Protein AF-A0A3A6E7Q2-F1 (afdb_monomer_lite)

Structure (mmCIF, N/CA/C/O backbone):
data_AF-A0A3A6E7Q2-F1
#
_entry.id   AF-A0A3A6E7Q2-F1
#
loop_
_atom_site.group_PDB
_atom_site.id
_atom_site.type_symbol
_atom_site.label_atom_id
_atom_site.label_alt_id
_atom_site.label_comp_id
_atom_site.label_asym_id
_atom_site.label_entity_id
_atom_site.label_seq_id
_atom_site.pdbx_PDB_ins_code
_atom_site.Cartn_x
_atom_site.Cartn_y
_atom_site.Cartn_z
_atom_site.occupancy
_atom_site.B_iso_or_equiv
_atom_site.auth_seq_id
_atom_site.auth_comp_id
_atom_site.auth_asym_id
_atom_site.auth_atom_id
_atom_site.pdbx_PDB_model_num
ATOM 1 N N . MET A 1 1 ? 6.003 16.166 24.353 1.00 63.34 1 MET A N 1
ATOM 2 C CA . MET A 1 1 ? 5.611 15.531 23.074 1.00 63.34 1 MET A CA 1
ATOM 3 C C . MET A 1 1 ? 4.160 15.872 22.796 1.00 63.34 1 MET A C 1
ATOM 5 O O . MET A 1 1 ? 3.352 15.743 23.704 1.00 63.34 1 MET A O 1
ATOM 9 N N . LYS A 1 2 ? 3.834 16.358 21.597 1.00 73.56 2 LYS A N 1
ATOM 10 C CA . LYS A 1 2 ? 2.445 16.566 21.163 1.00 73.56 2 LYS A CA 1
ATOM 11 C C . LYS A 1 2 ? 2.131 15.504 20.114 1.00 73.56 2 LYS A C 1
ATOM 13 O O . LYS A 1 2 ? 2.942 15.306 19.215 1.00 73.56 2 LYS A O 1
ATOM 18 N N . ILE A 1 3 ? 1.002 14.819 20.257 1.00 81.75 3 ILE A N 1
ATOM 19 C CA . ILE A 1 3 ? 0.548 13.793 19.314 1.00 81.75 3 ILE A CA 1
ATOM 20 C C . ILE A 1 3 ? -0.519 14.438 18.435 1.00 81.75 3 ILE A C 1
ATOM 22 O O . ILE A 1 3 ? -1.478 15.012 18.948 1.00 81.75 3 ILE A O 1
ATOM 26 N N . ILE A 1 4 ? -0.323 14.381 17.121 1.00 81.88 4 ILE A N 1
ATOM 27 C CA . ILE A 1 4 ? -1.289 14.861 16.132 1.00 81.88 4 ILE A CA 1
ATOM 28 C C . ILE A 1 4 ? -1.881 13.631 15.456 1.00 81.88 4 ILE A C 1
ATOM 30 O O . ILE A 1 4 ? -1.144 12.793 14.940 1.00 81.88 4 ILE A O 1
ATOM 34 N N . THR A 1 5 ? -3.207 13.536 15.462 1.00 81.69 5 THR A N 1
ATOM 35 C CA . THR A 1 5 ? -3.942 12.440 14.824 1.00 81.69 5 THR A CA 1
ATOM 36 C C . THR A 1 5 ? -4.458 12.922 13.474 1.00 81.69 5 THR A C 1
ATOM 38 O O . THR A 1 5 ? -5.145 13.942 13.416 1.00 81.69 5 THR A O 1
ATOM 41 N N . VAL A 1 6 ? -4.140 12.208 12.393 1.00 81.06 6 VAL A N 1
ATOM 42 C CA . VAL A 1 6 ? -4.600 12.535 11.034 1.00 81.06 6 VAL A CA 1
ATOM 43 C C . VAL A 1 6 ? -5.562 11.450 10.565 1.00 81.06 6 VAL A C 1
ATOM 45 O O . VAL A 1 6 ? -5.252 10.264 10.641 1.00 81.06 6 VAL A O 1
ATOM 48 N N . LYS A 1 7 ? -6.744 11.857 10.096 1.00 83.44 7 LYS A N 1
ATOM 49 C CA . LYS A 1 7 ? -7.724 10.955 9.485 1.00 83.44 7 LYS A CA 1
ATOM 50 C C . LYS A 1 7 ? -7.453 10.873 7.986 1.00 83.44 7 LYS A C 1
ATOM 52 O O . LYS A 1 7 ? -7.270 11.902 7.340 1.00 83.44 7 LYS A O 1
ATOM 57 N N . HIS A 1 8 ? -7.444 9.661 7.447 1.00 80.44 8 HIS A N 1
ATOM 58 C CA . HIS A 1 8 ? -7.249 9.413 6.025 1.00 80.44 8 HIS A CA 1
ATOM 59 C C . HIS A 1 8 ? -8.438 8.630 5.476 1.00 80.44 8 HIS A C 1
ATOM 61 O O . HIS A 1 8 ? -8.842 7.629 6.059 1.00 80.44 8 HIS A O 1
ATOM 67 N N . GLU A 1 9 ? -8.967 9.071 4.339 1.00 78.06 9 GLU A N 1
ATOM 68 C CA . GLU A 1 9 ? -9.970 8.318 3.587 1.00 78.06 9 GLU A CA 1
ATOM 69 C C . GLU A 1 9 ? -9.281 7.212 2.787 1.00 78.06 9 GLU A C 1
ATOM 71 O O . GLU A 1 9 ? -8.343 7.469 2.028 1.00 78.06 9 GLU A O 1
ATOM 76 N N . VAL A 1 10 ? -9.724 5.971 2.966 1.00 75.56 10 VAL A N 1
ATOM 77 C CA . VAL A 1 10 ? -9.148 4.787 2.319 1.00 75.56 10 VAL A CA 1
ATOM 78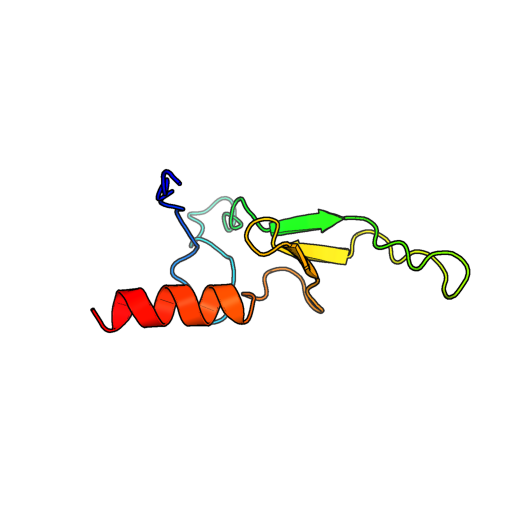 C C . VAL A 1 10 ? -10.259 4.051 1.578 1.00 75.56 10 VAL A C 1
ATOM 80 O O . VAL A 1 10 ? -11.417 4.123 1.979 1.00 75.56 10 VAL A O 1
ATOM 83 N N . SER A 1 11 ? -9.918 3.341 0.497 1.00 76.56 11 SER A N 1
ATOM 84 C CA . SER A 1 11 ? -10.903 2.541 -0.245 1.00 76.56 11 SER A CA 1
ATOM 85 C C . SER A 1 11 ? -11.616 1.543 0.683 1.00 76.56 11 SER A C 1
ATOM 87 O O . SER A 1 11 ? -10.934 0.859 1.460 1.00 76.56 11 SER A O 1
ATOM 89 N N . PRO A 1 12 ? -12.953 1.422 0.580 1.00 71.25 12 PRO A N 1
ATOM 90 C CA . PRO A 1 12 ? -13.750 0.515 1.403 1.00 71.25 12 PRO A CA 1
ATOM 91 C C . PRO A 1 12 ? -13.571 -0.960 1.008 1.00 71.25 12 PRO A C 1
ATOM 93 O O . PRO A 1 12 ? -13.916 -1.853 1.772 1.00 71.25 12 PRO A O 1
ATOM 96 N N . GLY A 1 13 ? -13.002 -1.258 -0.167 1.00 73.06 13 GLY A N 1
ATOM 97 C CA . GLY A 1 13 ? -12.812 -2.636 -0.620 1.00 73.06 13 GLY A CA 1
ATOM 98 C C . GLY A 1 13 ? -11.837 -3.418 0.268 1.00 73.06 13 GLY A C 1
ATOM 99 O O . GLY A 1 13 ? -10.771 -2.917 0.626 1.00 73.06 13 GLY A O 1
ATOM 100 N N . TYR A 1 14 ? -12.158 -4.674 0.595 1.00 69.69 14 TYR A N 1
ATOM 101 C CA . TYR A 1 14 ? -11.297 -5.530 1.428 1.00 69.69 14 TYR A CA 1
ATOM 102 C C . TYR A 1 14 ? -9.990 -5.921 0.709 1.00 69.69 14 TYR A C 1
ATOM 104 O O . TYR A 1 14 ? -8.884 -5.814 1.241 1.00 69.69 14 TYR A O 1
ATOM 112 N N . GLY A 1 15 ? -10.103 -6.348 -0.553 1.00 75.12 15 GLY A N 1
ATOM 113 C CA . GLY A 1 15 ? -8.969 -6.850 -1.333 1.00 75.12 15 GLY A CA 1
ATOM 114 C C . GLY A 1 15 ? -8.304 -5.814 -2.238 1.00 75.12 15 GLY A C 1
ATOM 115 O O . GLY A 1 15 ? -7.098 -5.913 -2.486 1.00 75.12 15 GLY A O 1
ATOM 116 N N . LYS A 1 16 ? -9.074 -4.832 -2.719 1.00 80.25 16 LYS A N 1
ATOM 117 C CA . LYS A 1 16 ? -8.677 -3.920 -3.797 1.00 80.25 16 LYS A CA 1
ATOM 118 C C . LYS A 1 16 ? -8.744 -2.462 -3.350 1.00 80.25 16 LYS A C 1
ATOM 120 O O . LYS A 1 16 ? -9.715 -2.051 -2.729 1.00 80.25 16 LYS A O 1
ATOM 125 N N . CYS A 1 17 ? -7.726 -1.686 -3.710 1.00 77.44 17 CYS A N 1
ATOM 126 C CA . CYS A 1 17 ? -7.643 -0.231 -3.555 1.00 77.44 17 CYS A CA 1
ATOM 127 C C . CYS A 1 17 ? -8.385 0.502 -4.690 1.00 77.44 17 CYS A C 1
ATOM 129 O O . CYS A 1 17 ? -7.879 1.478 -5.246 1.00 77.44 17 CYS A O 1
ATOM 131 N N . GLU A 1 18 ? -9.571 0.014 -5.038 1.00 74.06 18 GLU A N 1
ATOM 132 C CA . GLU A 1 18 ? -10.477 0.630 -6.005 1.00 74.06 18 GLU A CA 1
ATOM 133 C C . GLU A 1 18 ? -11.650 1.220 -5.205 1.00 74.06 18 GLU A C 1
ATOM 135 O O . GLU A 1 18 ? -12.226 0.546 -4.349 1.00 74.06 18 GLU A O 1
ATOM 140 N N . PHE A 1 19 ? -11.962 2.491 -5.409 1.00 67.19 19 PHE A N 1
ATOM 141 C CA . PHE A 1 19 ? -13.277 3.042 -5.114 1.00 67.19 19 PHE A CA 1
ATOM 142 C C . PHE A 1 19 ? -14.187 2.642 -6.282 1.00 67.19 19 PHE A C 1
ATOM 144 O O . PHE A 1 19 ? -13.775 2.699 -7.443 1.00 67.19 19 PHE A O 1
ATOM 151 N N . GLY A 1 20 ? -15.376 2.118 -5.973 1.00 56.66 20 GLY A N 1
ATOM 152 C CA . GLY A 1 20 ? -16.337 1.691 -6.991 1.00 56.66 20 GLY A CA 1
ATOM 153 C C . GLY A 1 20 ? -16.533 2.809 -8.011 1.00 56.66 20 GLY A C 1
ATOM 154 O O . GLY A 1 20 ? -16.773 3.945 -7.627 1.00 56.66 20 GLY A O 1
ATOM 155 N N . GLY A 1 21 ? -16.322 2.501 -9.286 1.00 51.44 21 GLY A N 1
ATOM 156 C CA . GLY A 1 21 ? -16.425 3.481 -10.355 1.00 51.44 21 GLY A CA 1
ATOM 157 C C . GLY A 1 21 ? -17.802 3.474 -10.976 1.00 51.44 21 GLY A C 1
ATOM 158 O O . GLY A 1 21 ? -18.230 2.426 -11.461 1.00 51.44 21 GLY A O 1
ATOM 159 N N . ASP A 1 22 ? -18.452 4.627 -11.031 1.00 47.56 22 ASP A N 1
ATOM 160 C CA . ASP A 1 22 ? -19.593 4.838 -11.916 1.00 47.56 22 ASP A CA 1
ATOM 161 C C . ASP A 1 22 ? -19.098 5.043 -13.351 1.00 47.56 22 ASP A C 1
ATOM 163 O O . ASP A 1 22 ? -18.141 5.782 -13.547 1.00 47.56 22 ASP A O 1
ATOM 167 N N . PHE A 1 23 ? -19.748 4.371 -14.315 1.00 42.97 23 PHE A N 1
ATOM 168 C CA . PHE A 1 23 ? -19.775 4.476 -15.799 1.00 42.97 23 PHE A CA 1
ATOM 169 C C . PHE A 1 23 ? -18.504 4.871 -16.613 1.00 42.97 23 PHE A C 1
ATOM 171 O O . PHE A 1 23 ? -18.342 4.391 -17.731 1.00 42.97 23 PHE A O 1
ATOM 178 N N . TRP A 1 24 ? -17.586 5.686 -16.090 1.00 56.31 24 TRP A N 1
ATOM 179 C CA . TRP A 1 24 ? -16.366 6.231 -16.703 1.00 56.31 24 TRP A CA 1
ATOM 180 C C . TRP A 1 24 ? -15.050 5.639 -16.166 1.00 56.31 24 TRP A C 1
ATOM 182 O O . TRP A 1 24 ? -13.974 5.994 -16.648 1.00 56.31 24 TRP A O 1
ATOM 192 N N . GLY A 1 25 ? -15.111 4.711 -15.209 1.00 56.75 25 GLY A N 1
ATOM 193 C CA . GLY A 1 25 ? -13.948 3.961 -14.725 1.00 56.75 25 GLY A CA 1
ATOM 194 C C . GLY A 1 25 ? -13.876 3.887 -13.205 1.00 56.75 25 GLY A C 1
ATOM 195 O O . GLY A 1 25 ? -14.518 4.653 -12.499 1.00 56.75 25 GLY A O 1
ATOM 196 N N . LYS A 1 26 ? -13.092 2.934 -12.695 1.00 64.38 26 LYS A N 1
ATOM 197 C CA . LYS A 1 26 ? -12.883 2.754 -11.254 1.00 64.38 26 LYS A CA 1
ATOM 198 C C . LYS A 1 26 ? -11.944 3.822 -10.717 1.00 64.38 26 LYS A C 1
ATOM 200 O O . LYS A 1 26 ? -10.802 3.920 -11.170 1.00 64.38 26 LYS A O 1
ATOM 205 N N . GLU A 1 27 ? -12.405 4.583 -9.734 1.00 67.56 27 GLU A N 1
ATOM 206 C CA . GLU A 1 27 ? -11.538 5.510 -9.023 1.00 67.56 27 GLU A CA 1
ATOM 207 C C . GLU A 1 27 ? -10.514 4.722 -8.207 1.00 67.56 27 GLU A C 1
ATOM 209 O O . GLU A 1 27 ? -10.815 3.726 -7.552 1.00 67.56 27 GLU A O 1
ATOM 214 N N . VAL A 1 28 ? -9.253 5.128 -8.273 1.00 74.19 28 VAL A N 1
ATOM 215 C CA . VAL A 1 28 ? -8.171 4.450 -7.559 1.00 74.19 28 VAL A CA 1
ATOM 216 C C . VAL A 1 28 ? -7.946 5.173 -6.240 1.00 74.19 28 VAL A C 1
ATOM 218 O O . VAL A 1 28 ? -8.017 6.398 -6.180 1.00 74.19 28 VAL A O 1
ATOM 221 N N . CYS A 1 29 ? -7.631 4.435 -5.175 1.00 80.06 29 CYS A N 1
ATOM 222 C CA . CYS A 1 29 ? -7.233 5.043 -3.907 1.00 80.06 29 CYS A CA 1
ATOM 223 C C . CYS A 1 29 ? -6.134 6.103 -4.124 1.00 80.06 29 CYS A C 1
ATOM 225 O O . CYS A 1 29 ? -5.099 5.803 -4.720 1.00 80.06 29 CYS A O 1
ATOM 227 N N . LYS A 1 30 ? -6.316 7.313 -3.575 1.00 82.00 30 LYS A N 1
ATOM 228 C CA . LYS A 1 30 ? -5.385 8.457 -3.704 1.00 82.00 30 LYS A CA 1
ATOM 229 C C . LYS A 1 30 ? -3.940 8.128 -3.315 1.00 82.00 30 LYS A C 1
ATOM 231 O O . LYS A 1 30 ? -2.996 8.742 -3.807 1.00 82.00 30 LYS A O 1
ATOM 236 N N . TYR A 1 31 ? -3.758 7.163 -2.417 1.00 84.31 31 TYR A N 1
ATOM 237 C CA . TYR A 1 31 ? -2.441 6.741 -1.946 1.00 84.31 31 TYR A CA 1
ATOM 238 C C . TYR A 1 31 ? -1.777 5.696 -2.841 1.00 84.31 31 TYR A C 1
ATOM 240 O O . TYR A 1 31 ? -0.614 5.377 -2.618 1.00 84.31 31 TYR A O 1
ATOM 248 N N . HIS A 1 32 ? -2.474 5.145 -3.831 1.00 86.88 32 HIS A N 1
ATOM 249 C CA . HIS A 1 32 ? -1.894 4.193 -4.764 1.00 86.88 32 HIS A CA 1
ATO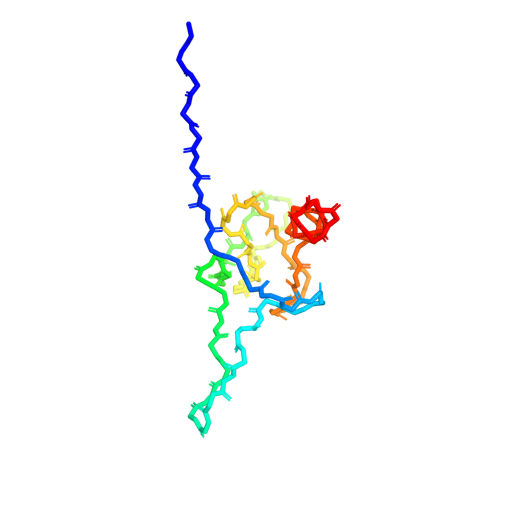M 250 C C . HIS A 1 32 ? -1.206 4.939 -5.912 1.00 86.88 32 HIS A C 1
ATOM 252 O O . HIS A 1 32 ? -1.853 5.572 -6.743 1.00 86.88 32 HIS A O 1
ATOM 258 N N . ALA A 1 33 ? 0.116 4.818 -5.997 1.00 87.50 33 ALA A N 1
ATOM 259 C CA . ALA A 1 33 ? 0.919 5.440 -7.043 1.00 87.50 33 ALA A CA 1
ATOM 260 C C . ALA A 1 33 ? 1.869 4.428 -7.685 1.00 87.50 33 ALA A C 1
ATOM 262 O O . ALA A 1 33 ? 2.384 3.533 -7.019 1.00 87.50 33 ALA A O 1
ATOM 263 N N . LEU A 1 34 ? 2.151 4.600 -8.975 1.00 90.06 34 LEU A N 1
ATOM 264 C CA . LEU A 1 34 ? 3.222 3.871 -9.650 1.00 90.06 34 LEU A CA 1
ATOM 265 C C . LEU A 1 34 ? 4.528 4.650 -9.471 1.00 90.06 34 LEU A C 1
ATOM 267 O O . LEU A 1 34 ? 4.602 5.836 -9.796 1.00 90.06 34 LEU A O 1
ATOM 271 N N . ARG A 1 35 ? 5.561 4.001 -8.938 1.00 89.56 35 ARG A N 1
ATOM 272 C CA . ARG A 1 35 ? 6.879 4.602 -8.703 1.00 89.56 35 ARG A CA 1
ATOM 273 C C . ARG A 1 35 ? 7.977 3.670 -9.198 1.00 89.56 35 ARG A C 1
ATOM 275 O O . ARG A 1 35 ? 7.792 2.464 -9.286 1.00 89.56 35 ARG A O 1
ATOM 282 N N . THR A 1 36 ? 9.133 4.236 -9.511 1.00 89.06 36 THR A N 1
ATOM 283 C CA . THR A 1 36 ? 10.329 3.442 -9.803 1.00 89.06 36 THR A CA 1
ATOM 284 C C . THR A 1 36 ? 10.965 3.019 -8.483 1.00 89.06 36 THR A C 1
ATOM 286 O O . THR A 1 36 ? 11.285 3.876 -7.657 1.00 89.06 36 THR A O 1
ATOM 289 N N . GLN A 1 37 ? 11.110 1.713 -8.264 1.00 87.56 37 GLN A N 1
ATOM 290 C CA . GLN A 1 37 ? 11.823 1.169 -7.113 1.00 87.56 37 GLN A CA 1
ATOM 291 C C . GLN A 1 37 ? 13.300 1.019 -7.478 1.00 87.56 37 GLN A C 1
ATOM 293 O O . GLN A 1 37 ? 13.654 0.275 -8.391 1.00 87.56 37 GLN A O 1
ATOM 298 N N . THR A 1 38 ? 14.162 1.745 -6.770 1.00 86.69 38 THR A N 1
ATOM 299 C CA . THR A 1 38 ? 15.615 1.645 -6.913 1.00 86.69 38 THR A CA 1
ATOM 300 C C . THR A 1 38 ? 16.180 0.759 -5.803 1.00 86.69 38 THR A C 1
ATOM 302 O O . THR A 1 38 ? 15.875 0.951 -4.628 1.00 86.69 38 THR A O 1
ATOM 305 N N . HIS A 1 39 ? 17.017 -0.212 -6.171 1.00 83.94 39 HIS A N 1
ATOM 306 C CA . HIS A 1 39 ? 17.645 -1.172 -5.245 1.00 83.94 39 HIS A CA 1
ATOM 307 C C . HIS A 1 39 ? 19.129 -0.861 -4.981 1.00 83.94 39 HIS A C 1
ATOM 309 O O . HIS A 1 39 ? 19.903 -1.721 -4.554 1.00 83.94 39 HIS A O 1
ATOM 315 N N . GLY A 1 40 ? 19.556 0.372 -5.268 1.00 85.69 40 GLY A N 1
ATOM 316 C CA . GLY A 1 40 ? 20.974 0.740 -5.305 1.00 85.69 40 GLY A CA 1
ATOM 317 C C . GLY A 1 40 ? 21.730 -0.060 -6.373 1.00 85.69 40 GLY A C 1
ATOM 318 O O . GLY A 1 40 ? 21.194 -0.316 -7.444 1.00 85.69 40 GLY A O 1
ATOM 319 N N . ASN A 1 41 ? 22.955 -0.496 -6.063 1.00 86.69 41 ASN A N 1
ATOM 320 C CA . ASN A 1 41 ? 23.803 -1.271 -6.986 1.00 86.69 41 ASN A CA 1
ATOM 321 C C . ASN A 1 41 ? 23.509 -2.786 -6.991 1.00 86.69 41 ASN A C 1
ATOM 323 O O . ASN A 1 41 ? 24.223 -3.540 -7.643 1.00 86.69 41 ASN A O 1
ATOM 327 N N . LYS A 1 42 ? 22.512 -3.257 -6.226 1.00 85.44 42 LYS A N 1
ATOM 328 C CA . LYS A 1 42 ? 22.251 -4.697 -6.044 1.00 85.44 42 LYS A CA 1
ATOM 329 C C . LYS A 1 42 ? 21.358 -5.300 -7.126 1.00 85.44 42 LYS A C 1
ATOM 331 O O . LYS A 1 42 ? 21.469 -6.488 -7.400 1.00 85.44 42 LYS A O 1
ATOM 336 N N . ALA A 1 43 ? 20.464 -4.505 -7.706 1.00 84.88 43 ALA A N 1
ATOM 337 C CA . ALA A 1 43 ? 19.536 -4.954 -8.735 1.00 84.88 43 ALA A CA 1
ATOM 338 C C . ALA A 1 43 ? 19.150 -3.785 -9.653 1.00 84.88 43 ALA A C 1
ATOM 340 O O . ALA A 1 43 ? 19.162 -2.631 -9.206 1.00 84.88 43 ALA A O 1
ATOM 341 N N . PRO A 1 44 ? 18.800 -4.061 -10.922 1.00 87.69 44 PRO A N 1
ATOM 342 C CA . PRO A 1 44 ? 18.278 -3.042 -11.820 1.00 87.69 44 PRO A CA 1
ATOM 343 C C . PRO A 1 44 ? 16.997 -2.403 -11.253 1.00 87.69 44 PRO A C 1
ATOM 345 O O . PRO A 1 44 ? 16.256 -3.046 -10.504 1.00 87.69 44 PRO A O 1
ATOM 348 N N . PRO A 1 45 ? 16.726 -1.131 -11.591 1.00 87.44 45 PRO A N 1
ATOM 349 C CA . PRO A 1 45 ? 15.533 -0.440 -11.123 1.00 87.44 45 PRO A CA 1
ATOM 350 C C . PRO A 1 45 ? 14.262 -1.086 -11.688 1.00 87.44 45 PRO A C 1
ATOM 352 O O . PRO A 1 45 ? 14.147 -1.319 -12.891 1.00 87.44 45 PRO A O 1
ATOM 355 N N . GLU A 1 46 ? 13.280 -1.322 -10.820 1.00 88.62 46 GLU A N 1
ATOM 356 C CA . GLU A 1 46 ? 11.956 -1.794 -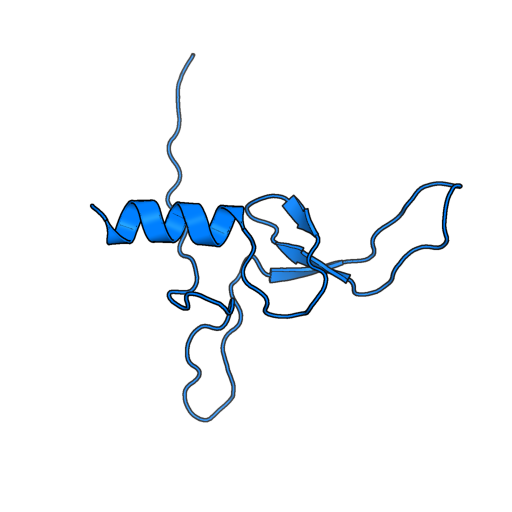11.220 1.00 88.62 46 GLU A CA 1
ATOM 357 C C . GLU A 1 46 ? 11.063 -0.587 -11.523 1.00 88.62 46 GLU A C 1
ATOM 359 O O . GLU A 1 46 ? 10.679 0.182 -10.633 1.00 88.62 46 GLU A O 1
ATOM 364 N N . TYR A 1 47 ? 10.743 -0.392 -12.800 1.00 87.56 47 TYR A N 1
ATOM 365 C CA . TYR A 1 47 ? 9.935 0.735 -13.256 1.00 87.56 47 TYR A CA 1
ATOM 366 C C . TYR A 1 47 ? 8.443 0.502 -13.023 1.00 87.56 47 TYR A C 1
ATOM 368 O O . TYR A 1 47 ? 7.938 -0.605 -13.180 1.00 87.56 47 TYR A O 1
ATOM 376 N N . ARG A 1 48 ? 7.719 1.588 -12.718 1.00 87.50 48 ARG A N 1
ATOM 377 C CA . ARG A 1 48 ? 6.248 1.603 -12.578 1.00 87.50 48 ARG A CA 1
ATOM 378 C C . ARG A 1 48 ? 5.713 0.571 -11.574 1.0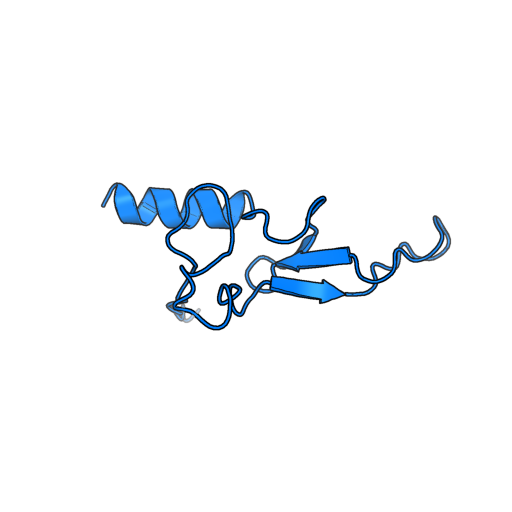0 87.50 48 ARG A C 1
ATOM 380 O O . ARG A 1 48 ? 4.609 0.064 -11.743 1.00 87.50 48 ARG A O 1
ATOM 387 N N . LYS A 1 49 ? 6.459 0.298 -10.505 1.00 89.94 49 LYS A N 1
ATOM 388 C CA . LYS A 1 49 ? 6.028 -0.597 -9.433 1.00 89.94 49 LYS A CA 1
ATOM 389 C C . LYS A 1 49 ? 4.942 0.079 -8.584 1.00 89.94 49 LYS A C 1
ATOM 391 O O . LYS A 1 49 ? 5.110 1.247 -8.208 1.00 89.94 49 LYS A O 1
ATOM 396 N N . PRO A 1 50 ? 3.823 -0.600 -8.290 1.00 90.31 50 PRO A N 1
ATOM 397 C CA . PRO A 1 50 ? 2.766 -0.028 -7.473 1.00 90.31 50 PRO A CA 1
ATOM 398 C C . PRO A 1 50 ? 3.234 0.152 -6.029 1.00 90.31 50 PRO A C 1
ATOM 400 O O . PRO A 1 50 ? 3.937 -0.681 -5.455 1.00 90.31 50 PRO A O 1
ATOM 403 N N . LYS A 1 51 ? 2.858 1.282 -5.437 1.00 89.75 51 LYS A N 1
ATOM 404 C CA . LYS A 1 51 ? 3.237 1.672 -4.085 1.00 89.75 51 LYS A CA 1
ATOM 405 C C . LYS A 1 51 ? 2.072 2.347 -3.383 1.00 89.75 51 LYS A C 1
ATOM 407 O O . LYS A 1 51 ? 1.442 3.250 -3.930 1.00 89.75 51 LYS A O 1
ATOM 412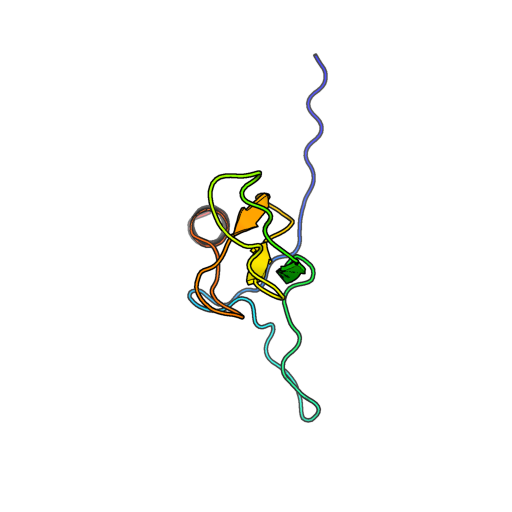 N N . CYS A 1 52 ? 1.833 1.949 -2.141 1.00 88.56 52 CYS A N 1
ATOM 413 C CA . CYS A 1 52 ? 0.965 2.662 -1.222 1.00 88.56 52 CYS A CA 1
ATOM 414 C C . CYS A 1 52 ? 1.768 3.765 -0.520 1.00 88.56 52 CYS A C 1
ATOM 416 O O . CYS A 1 52 ? 2.673 3.479 0.263 1.00 88.56 52 CYS A O 1
ATOM 418 N N . LEU A 1 53 ? 1.441 5.027 -0.793 1.00 87.50 53 LEU A N 1
ATOM 419 C CA . LEU A 1 53 ? 2.090 6.197 -0.202 1.00 87.50 53 LEU A CA 1
ATOM 420 C C . LEU A 1 53 ? 1.750 6.375 1.281 1.00 87.50 53 LEU A C 1
ATOM 422 O O . LEU A 1 53 ? 2.596 6.861 2.020 1.00 87.50 53 LEU A O 1
ATOM 426 N N . LEU A 1 54 ? 0.562 5.941 1.720 1.00 87.12 54 LEU A N 1
ATOM 427 C CA . LEU A 1 54 ? 0.110 6.086 3.110 1.00 87.12 54 LEU A CA 1
ATOM 428 C C . LEU A 1 54 ? 1.024 5.338 4.090 1.00 87.12 54 LEU A C 1
ATOM 430 O O . LEU A 1 54 ? 1.461 5.898 5.085 1.00 87.12 54 LEU A O 1
ATOM 434 N N . PHE A 1 55 ? 1.354 4.087 3.765 1.00 86.69 55 PHE A N 1
ATOM 435 C CA . PHE A 1 55 ? 2.225 3.231 4.580 1.00 86.69 55 PHE A CA 1
ATOM 436 C C . PHE A 1 55 ? 3.616 3.037 3.971 1.00 86.69 55 PHE A C 1
ATOM 438 O O . PHE A 1 55 ? 4.381 2.190 4.422 1.00 86.69 55 PHE A O 1
ATOM 445 N N . ASN A 1 56 ? 3.936 3.787 2.912 1.00 88.75 56 ASN A N 1
ATOM 446 C CA . ASN A 1 56 ? 5.197 3.692 2.175 1.00 88.75 56 ASN A CA 1
ATOM 447 C C . ASN A 1 56 ? 5.550 2.251 1.723 1.00 88.75 56 ASN A C 1
ATOM 449 O O . ASN A 1 56 ? 6.721 1.885 1.633 1.00 88.75 56 ASN A O 1
ATOM 453 N N . CYS A 1 57 ? 4.536 1.432 1.431 1.00 89.94 57 CYS A N 1
ATOM 454 C CA . CYS A 1 57 ? 4.664 -0.001 1.163 1.00 89.94 57 CYS A CA 1
ATOM 455 C C . CYS A 1 57 ? 4.623 -0.281 -0.345 1.00 89.94 57 CYS A C 1
ATOM 457 O O . CYS A 1 57 ? 3.749 0.229 -1.048 1.00 89.94 57 CYS A O 1
ATOM 459 N N . TRP A 1 58 ? 5.562 -1.083 -0.845 1.00 89.62 58 TRP A N 1
ATOM 460 C CA . TRP A 1 58 ? 5.563 -1.548 -2.233 1.00 89.62 58 TRP A CA 1
ATOM 461 C C . TRP A 1 58 ? 4.606 -2.727 -2.396 1.00 89.62 58 TRP A C 1
ATOM 463 O O . TRP A 1 58 ? 4.554 -3.608 -1.544 1.00 89.62 58 TRP A O 1
ATOM 473 N N . LEU A 1 59 ? 3.855 -2.730 -3.491 1.00 87.81 59 LEU A N 1
ATOM 474 C CA . LEU A 1 59 ? 2.887 -3.765 -3.826 1.00 87.81 59 LEU A CA 1
ATOM 475 C C . LEU A 1 59 ? 3.444 -4.627 -4.961 1.00 87.81 59 LEU A C 1
ATOM 477 O O . LEU A 1 59 ? 4.184 -4.145 -5.819 1.00 87.81 59 LEU A O 1
ATOM 481 N N . GLU A 1 60 ? 3.079 -5.904 -4.957 1.00 85.19 60 GLU A N 1
ATOM 482 C CA . GLU A 1 60 ? 3.417 -6.840 -6.036 1.00 85.19 60 GLU A CA 1
ATOM 483 C C . GLU A 1 60 ? 2.522 -6.619 -7.258 1.00 85.19 60 GLU A C 1
ATOM 485 O O . GLU A 1 60 ? 2.978 -6.683 -8.394 1.00 85.19 60 GLU A O 1
ATOM 490 N N . GLU A 1 61 ? 1.249 -6.304 -7.013 1.00 84.38 61 GLU A N 1
ATOM 491 C CA . GLU A 1 61 ? 0.224 -6.157 -8.041 1.00 84.38 61 GLU A CA 1
ATOM 492 C C . GLU A 1 61 ? -0.445 -4.781 -7.943 1.00 84.38 61 GLU A C 1
ATOM 494 O O . GLU A 1 61 ? -0.644 -4.258 -6.836 1.00 84.38 61 GLU A O 1
ATOM 499 N N . PRO A 1 62 ? -0.816 -4.177 -9.084 1.00 82.69 62 PRO A N 1
ATOM 500 C CA . PRO A 1 62 ? -1.543 -2.919 -9.086 1.00 82.69 62 PRO A CA 1
ATOM 501 C C . PRO A 1 62 ? -2.928 -3.113 -8.464 1.00 82.69 62 PRO A C 1
ATOM 503 O O . PRO A 1 62 ? -3.534 -4.178 -8.566 1.00 82.69 62 PRO A O 1
ATOM 506 N N . TYR A 1 63 ? -3.434 -2.072 -7.804 1.00 78.94 63 TYR A N 1
ATOM 507 C CA . TYR A 1 63 ? -4.751 -2.049 -7.157 1.00 78.94 63 TYR A CA 1
ATOM 508 C C . TYR A 1 63 ? -4.922 -3.029 -5.989 1.00 78.94 63 TYR A C 1
ATOM 510 O O . TYR A 1 63 ? -5.995 -3.068 -5.390 1.00 78.94 63 TYR A O 1
ATOM 518 N N . LYS A 1 64 ? -3.887 -3.779 -5.598 1.00 84.25 64 LYS A N 1
ATOM 519 C CA . LYS A 1 64 ? -3.911 -4.630 -4.404 1.00 84.25 64 LYS A CA 1
ATOM 520 C C . LYS A 1 64 ? -3.893 -3.759 -3.151 1.00 84.25 64 LYS A C 1
ATOM 522 O O . LYS A 1 64 ? -3.075 -2.845 -3.022 1.00 84.25 64 LYS A O 1
ATOM 527 N N . LYS A 1 65 ? -4.804 -4.021 -2.212 1.00 85.38 65 LYS A N 1
ATOM 528 C CA . LYS A 1 65 ? -4.792 -3.332 -0.918 1.00 85.38 65 LYS A CA 1
ATOM 529 C C . LYS A 1 65 ? -3.624 -3.844 -0.083 1.00 85.38 65 LYS A C 1
ATOM 531 O O . LYS A 1 65 ? -3.380 -5.046 -0.019 1.00 85.38 65 LYS A O 1
ATOM 536 N N . CYS A 1 66 ? -2.894 -2.917 0.525 1.00 86.88 66 CYS A N 1
ATOM 537 C CA . CYS A 1 66 ? -1.731 -3.247 1.331 1.00 86.88 66 CYS A CA 1
ATOM 538 C C . CYS A 1 66 ? -2.151 -3.912 2.654 1.00 86.88 66 CYS A C 1
ATOM 540 O O . CYS A 1 66 ? -3.181 -3.544 3.211 1.00 86.88 66 CYS A O 1
ATOM 542 N N . GLU A 1 67 ? -1.362 -4.845 3.189 1.00 85.19 67 GLU A N 1
ATOM 543 C CA . GLU A 1 67 ? -1.632 -5.475 4.496 1.00 85.19 67 GLU A CA 1
ATOM 544 C C . GLU A 1 67 ? -1.904 -4.466 5.632 1.00 85.19 67 GLU A C 1
ATOM 546 O O . GLU A 1 67 ? -2.920 -4.610 6.314 1.00 85.19 67 GLU A O 1
ATOM 551 N N . PRO A 1 68 ? -1.112 -3.386 5.816 1.00 86.88 68 PRO A N 1
ATOM 552 C CA . PRO A 1 68 ? -1.429 -2.403 6.853 1.00 86.88 68 PRO A CA 1
ATOM 553 C C . PRO A 1 68 ? -2.718 -1.621 6.555 1.00 86.88 68 PRO A C 1
ATOM 555 O O . PRO A 1 68 ? -3.454 -1.288 7.476 1.00 86.88 68 PRO A O 1
ATOM 558 N N . CYS A 1 69 ? -3.048 -1.401 5.279 1.00 84.25 69 CYS A N 1
ATOM 559 C CA . CYS A 1 69 ? -4.320 -0.807 4.869 1.00 84.25 69 CYS A CA 1
ATOM 560 C C . CYS A 1 69 ? -5.503 -1.719 5.228 1.00 84.25 69 CYS A C 1
ATOM 562 O O . CYS A 1 69 ? -6.566 -1.226 5.585 1.00 84.25 69 CYS A O 1
ATOM 564 N N . ARG A 1 70 ? -5.345 -3.042 5.086 1.00 85.06 70 ARG A N 1
ATOM 565 C CA . ARG A 1 70 ? -6.381 -4.025 5.436 1.00 85.06 70 ARG A CA 1
ATOM 566 C C . ARG A 1 70 ? -6.624 -4.057 6.934 1.00 85.06 70 ARG A C 1
ATOM 568 O O . ARG A 1 70 ? -7.775 -3.996 7.341 1.00 85.06 70 ARG A O 1
ATOM 575 N N . ARG A 1 71 ? -5.549 -4.091 7.726 1.00 85.25 71 ARG A N 1
ATOM 576 C CA . ARG A 1 71 ? -5.627 -4.056 9.193 1.00 85.25 71 ARG A CA 1
ATOM 577 C C . ARG A 1 71 ? -6.301 -2.782 9.687 1.00 85.25 71 ARG A C 1
ATOM 579 O O . ARG A 1 71 ? -7.276 -2.878 10.412 1.00 85.25 71 ARG A O 1
ATOM 586 N N . ALA A 1 72 ? -5.872 -1.623 9.187 1.00 83.69 72 ALA A N 1
ATOM 587 C CA . ALA A 1 72 ? -6.459 -0.343 9.575 1.00 83.69 72 ALA A CA 1
ATOM 588 C C . ALA A 1 72 ? -7.953 -0.234 9.224 1.00 83.69 72 ALA A C 1
ATOM 590 O O . ALA A 1 72 ? -8.702 0.401 9.956 1.00 83.69 72 ALA A O 1
ATOM 591 N N . CYS A 1 73 ? -8.397 -0.832 8.111 1.00 82.38 73 CYS A N 1
ATOM 592 C CA . CYS A 1 73 ? -9.826 -0.903 7.798 1.00 82.38 73 CYS A CA 1
ATOM 593 C C . CYS A 1 73 ? -10.564 -1.873 8.727 1.00 82.38 73 CYS A C 1
ATOM 595 O O . CYS A 1 73 ? -11.580 -1.483 9.281 1.00 82.38 73 CYS A O 1
ATOM 597 N N . ALA A 1 74 ? -10.023 -3.073 8.962 1.00 83.19 74 ALA A N 1
ATOM 598 C CA . ALA A 1 74 ? -10.624 -4.046 9.874 1.00 83.19 74 ALA A CA 1
ATOM 599 C C . ALA A 1 74 ? -10.802 -3.479 11.295 1.00 83.19 74 ALA A C 1
ATOM 601 O O . ALA A 1 74 ? -11.874 -3.604 11.868 1.00 83.19 74 ALA A O 1
ATOM 602 N N . GLU A 1 75 ? -9.806 -2.751 11.813 1.00 82.00 75 GLU A N 1
ATOM 603 C CA . GLU A 1 75 ? -9.885 -2.076 13.118 1.00 82.00 75 GLU A CA 1
ATOM 604 C C . GLU A 1 75 ? -10.997 -1.015 13.200 1.00 82.00 75 GLU A C 1
ATOM 606 O O . GLU A 1 75 ? -11.436 -0.670 14.296 1.00 82.00 75 GLU A O 1
ATOM 611 N N . VAL A 1 76 ? -11.420 -0.455 12.061 1.00 78.75 76 VAL A N 1
ATOM 612 C CA . VAL A 1 76 ? -12.540 0.493 11.985 1.00 78.75 76 VAL A CA 1
ATOM 613 C C . VAL A 1 76 ? -13.868 -0.242 11.819 1.00 78.75 76 VAL A C 1
ATOM 615 O O . VAL A 1 76 ? -14.833 0.163 12.448 1.00 78.75 76 VAL A O 1
ATOM 618 N N . ASP A 1 77 ? -13.924 -1.303 11.010 1.00 74.44 77 ASP A N 1
ATOM 619 C CA . ASP A 1 77 ? -15.136 -2.112 10.811 1.00 74.44 77 ASP A CA 1
ATOM 620 C C . ASP A 1 77 ? -15.543 -2.896 12.079 1.00 74.44 77 ASP A C 1
ATOM 622 O O . ASP A 1 77 ? -16.726 -3.138 12.304 1.00 74.44 77 ASP A O 1
ATOM 626 N N . GLU A 1 78 ? -14.581 -3.287 12.923 1.00 70.94 78 GLU A N 1
ATOM 627 C CA . GLU A 1 78 ? -14.828 -3.969 14.205 1.00 70.94 78 GLU A CA 1
ATOM 628 C C . GLU A 1 78 ? -15.249 -3.020 15.347 1.00 70.94 78 GLU A C 1
ATOM 630 O O . GLU A 1 78 ? -15.531 -3.486 16.454 1.00 70.94 78 GLU A O 1
ATOM 635 N N . LYS A 1 79 ? -15.272 -1.701 15.112 1.00 56.41 79 LYS A N 1
ATOM 636 C CA . LYS A 1 79 ? -15.456 -0.673 16.144 1.00 56.41 79 LYS A CA 1
ATOM 6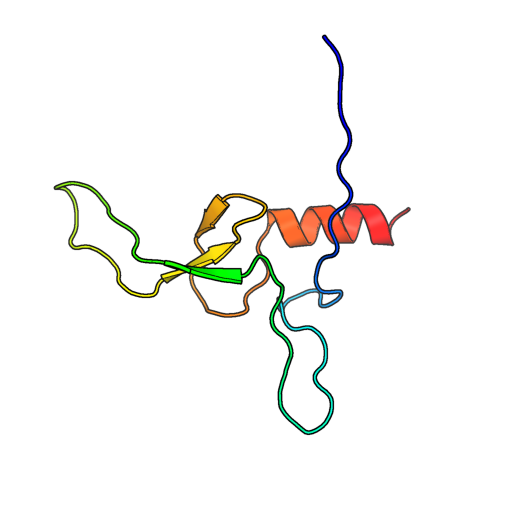37 C C . LYS A 1 79 ? -16.761 0.099 16.001 1.00 56.41 79 LYS A C 1
ATOM 639 O O . LYS A 1 79 ? -17.377 0.357 17.061 1.00 56.41 79 LYS A O 1
#

pLDDT: mean 79.68, std 10.64, range [42.97, 90.31]

Foldseek 3Di:
DDDDDDDDDFALDLFFQWNDDDPPDTHGTPQWFFAWADPDPPDDIDGRFIARNVVRGTDPDGRTQDPVNNVVSVVVVVD

Radius of gyration: 14.86 Å; chains: 1; bounding box: 44×23×40 Å

Sequence (79 aa):
MKIITVKHEVSPGYGKCEFGGDFWGKEVCKYHALRTQTHGNKAPPEYRKPKCLLFNCWLEEPYKKCEPCRRACAEVDEK

Secondary structure (DSSP, 8-state):
-------------SSB-EEPPPSS-PEEPTTEEEEEEP-TTSS--EEEEEEETTTTEE-SSTTBPPHHHHHHHHHHHT-